Protein AF-A0AA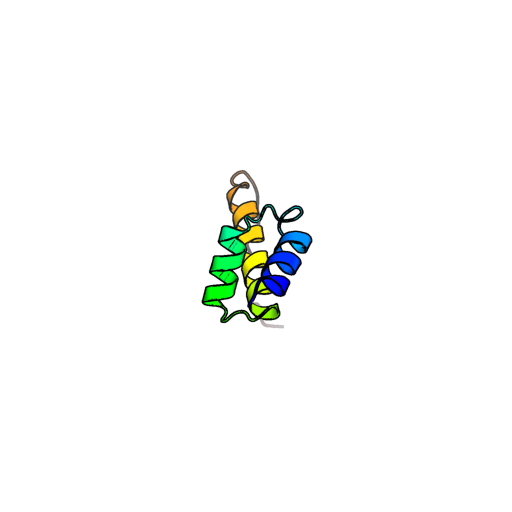41SE05-F1 (afdb_monomer_lite)

pLDDT: mean 79.65, std 16.38, range [43.41, 95.25]

Sequence (70 aa):
MHTGIEEFLFEMLGNGFELDMEVIRDVLGTCGYDAKKSMERLTDLSALKMQNGKDIIGSSTPKIAESSKL

Radius of gyration: 18.3 Å; chains: 1; bounding box: 29×32×57 Å

Organism: Papaver nudicaule (NCBI:txid74823)

Structure (mmCIF, N/CA/C/O backbone):
data_AF-A0AA41SE05-F1
#
_entry.id   AF-A0AA41SE05-F1
#
loop_
_atom_site.group_PDB
_atom_site.id
_atom_site.type_symbol
_atom_site.label_atom_id
_atom_site.label_alt_id
_atom_site.label_comp_id
_atom_site.label_asym_id
_atom_site.label_entity_id
_atom_site.label_seq_id
_atom_site.pdbx_PDB_ins_code
_atom_site.Cartn_x
_atom_site.Cartn_y
_atom_site.Cartn_z
_atom_site.occupancy
_atom_site.B_iso_or_equiv
_atom_site.auth_seq_id
_atom_site.auth_comp_id
_atom_site.auth_asym_id
_atom_site.auth_atom_id
_atom_site.pdbx_PDB_model_num
ATOM 1 N N . MET A 1 1 ? 6.265 -7.497 8.982 1.00 60.53 1 MET A N 1
ATOM 2 C CA . MET A 1 1 ? 6.491 -6.193 9.642 1.00 60.53 1 MET A CA 1
ATOM 3 C C . MET A 1 1 ? 6.465 -5.130 8.549 1.00 60.53 1 MET A C 1
ATOM 5 O O . MET A 1 1 ? 7.513 -4.802 8.014 1.00 60.53 1 MET A O 1
ATOM 9 N N . HIS A 1 2 ? 5.273 -4.676 8.154 1.00 77.50 2 HIS A N 1
ATOM 10 C CA . HIS A 1 2 ? 5.086 -3.616 7.147 1.00 77.50 2 HIS A CA 1
ATOM 11 C C . HIS A 1 2 ? 4.167 -2.494 7.656 1.00 77.50 2 HIS A C 1
ATOM 13 O O . HIS A 1 2 ? 3.819 -1.582 6.919 1.00 77.50 2 HIS A O 1
ATOM 19 N N . THR A 1 3 ? 3.830 -2.516 8.944 1.00 84.31 3 THR A N 1
ATOM 20 C CA . THR A 1 3 ?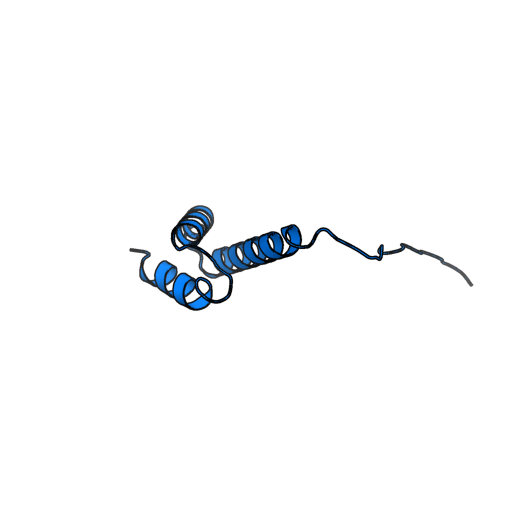 2.941 -1.543 9.583 1.00 84.31 3 THR A CA 1
ATOM 21 C C . THR A 1 3 ? 3.426 -0.105 9.417 1.00 84.31 3 THR A C 1
ATOM 23 O O . THR A 1 3 ? 2.623 0.758 9.108 1.00 84.31 3 THR A O 1
ATOM 26 N N . GLY A 1 4 ? 4.738 0.155 9.487 1.00 92.56 4 GLY A N 1
ATOM 27 C CA . GLY A 1 4 ? 5.255 1.523 9.345 1.00 92.56 4 GLY A CA 1
ATOM 28 C C . GLY A 1 4 ? 5.030 2.155 7.964 1.00 92.56 4 GLY A C 1
ATOM 29 O O . GLY A 1 4 ? 4.811 3.357 7.873 1.00 92.56 4 GLY A O 1
ATOM 30 N N . ILE A 1 5 ? 5.057 1.365 6.885 1.00 91.31 5 ILE A N 1
ATOM 31 C CA . ILE A 1 5 ? 4.776 1.877 5.533 1.00 91.31 5 ILE A CA 1
ATOM 32 C C . ILE A 1 5 ? 3.267 1.983 5.277 1.00 91.31 5 ILE A C 1
ATOM 34 O O . ILE A 1 5 ? 2.829 2.926 4.624 1.00 91.31 5 ILE A O 1
ATOM 38 N N . GLU A 1 6 ? 2.477 1.052 5.816 1.00 93.00 6 GLU A N 1
ATOM 39 C CA . GLU A 1 6 ? 1.011 1.098 5.762 1.00 93.00 6 GLU A CA 1
ATOM 40 C C . GLU A 1 6 ? 0.470 2.340 6.484 1.00 93.00 6 GLU A C 1
ATOM 42 O O . GLU A 1 6 ? -0.313 3.089 5.905 1.00 93.00 6 GLU A O 1
ATOM 47 N N . GLU A 1 7 ? 0.944 2.598 7.706 1.00 93.19 7 GLU A N 1
ATOM 48 C CA . GLU A 1 7 ? 0.579 3.769 8.512 1.00 93.19 7 GLU A CA 1
ATOM 49 C C . GLU A 1 7 ? 1.031 5.071 7.845 1.00 93.19 7 GLU A C 1
ATOM 51 O O . GLU A 1 7 ? 0.223 5.983 7.699 1.00 93.19 7 GLU A O 1
ATOM 56 N N . PHE A 1 8 ? 2.271 5.138 7.345 1.00 91.88 8 PHE A N 1
ATOM 57 C CA . PHE A 1 8 ? 2.772 6.314 6.625 1.00 91.88 8 PHE A CA 1
ATOM 58 C C . PHE A 1 8 ? 1.910 6.665 5.404 1.00 91.88 8 PHE A C 1
ATOM 60 O O . PHE A 1 8 ? 1.549 7.824 5.198 1.00 91.88 8 PHE A O 1
ATOM 67 N N . LEU A 1 9 ? 1.563 5.669 4.583 1.00 92.19 9 LEU A N 1
ATOM 68 C CA . LEU A 1 9 ? 0.715 5.897 3.414 1.00 92.19 9 LEU A CA 1
ATOM 69 C C . LEU A 1 9 ? -0.723 6.235 3.813 1.00 92.19 9 LEU A C 1
ATOM 71 O O . LEU A 1 9 ? -1.345 7.055 3.146 1.00 92.19 9 LEU A O 1
ATOM 75 N N . PHE A 1 10 ? -1.246 5.660 4.896 1.00 92.00 10 PHE A N 1
ATOM 76 C CA . PHE A 1 10 ? -2.575 5.996 5.401 1.00 92.00 10 PHE A CA 1
ATOM 77 C C . PHE A 1 10 ? -2.642 7.423 5.959 1.00 92.00 10 PHE A C 1
ATOM 79 O O . PHE A 1 10 ? -3.589 8.144 5.661 1.00 92.00 10 PHE A O 1
ATOM 86 N N . GLU A 1 11 ? -1.622 7.889 6.681 1.00 90.75 11 GLU A N 1
ATOM 87 C CA . GLU A 1 11 ? -1.540 9.285 7.127 1.00 90.75 11 GLU A CA 1
ATOM 88 C C . GLU A 1 11 ? -1.452 10.259 5.944 1.00 90.75 11 GLU A C 1
ATOM 90 O O . GLU A 1 11 ? -2.131 11.287 5.932 1.00 90.75 11 GLU A O 1
ATOM 95 N N . MET A 1 12 ? -0.655 9.918 4.927 1.00 88.75 12 MET A N 1
ATOM 96 C CA . MET A 1 12 ? -0.454 10.758 3.743 1.00 88.75 12 MET A CA 1
ATOM 97 C C . MET A 1 12 ? -1.657 10.777 2.795 1.00 88.75 12 MET A C 1
ATOM 99 O O . MET A 1 12 ? -1.954 11.809 2.194 1.00 88.75 12 MET A O 1
ATOM 103 N N . LEU A 1 13 ? -2.321 9.635 2.612 1.00 89.12 13 LEU A N 1
ATOM 104 C CA . LEU A 1 13 ? -3.282 9.429 1.527 1.00 89.12 13 LEU A CA 1
ATOM 105 C C . LEU A 1 13 ? -4.697 9.110 2.017 1.00 89.12 13 LEU A C 1
ATOM 107 O O . LEU A 1 13 ? -5.650 9.333 1.276 1.00 89.12 13 LEU A O 1
ATOM 111 N N . GLY A 1 14 ? -4.866 8.645 3.253 1.00 86.00 14 GLY A N 1
ATOM 112 C CA . GLY A 1 14 ? -6.167 8.241 3.784 1.00 86.00 14 GLY A CA 1
ATOM 113 C C . GLY A 1 14 ? -7.153 9.402 3.864 1.00 86.00 14 GLY A C 1
ATOM 114 O O . GLY A 1 14 ? -8.229 9.342 3.276 1.00 86.00 14 GLY A O 1
ATOM 115 N N . ASN A 1 15 ? -6.752 10.504 4.506 1.00 81.00 15 ASN A N 1
ATOM 116 C CA . ASN A 1 15 ? -7.625 11.672 4.675 1.00 81.00 15 ASN A CA 1
ATOM 117 C C . ASN A 1 15 ? -7.701 12.567 3.424 1.00 81.00 15 ASN A C 1
ATOM 119 O O . ASN A 1 15 ? -8.729 13.192 3.185 1.00 81.00 15 ASN A O 1
ATOM 123 N N . GLY A 1 16 ? -6.620 12.663 2.641 1.00 76.94 16 GLY A N 1
ATOM 124 C CA . GLY A 1 16 ? -6.547 13.567 1.484 1.00 76.94 16 GLY A CA 1
ATOM 125 C C . GLY A 1 16 ? -7.123 12.985 0.192 1.00 76.94 16 GLY A C 1
ATOM 126 O O . GLY A 1 16 ? -7.775 13.698 -0.564 1.00 76.94 16 GLY A O 1
ATOM 127 N N . PHE A 1 17 ? -6.889 11.695 -0.056 1.00 82.56 17 PHE A N 1
ATOM 128 C CA . PHE A 1 17 ? -7.272 10.998 -1.290 1.00 82.56 17 PHE A CA 1
ATOM 129 C C . PHE A 1 17 ? -8.440 10.021 -1.078 1.00 82.56 17 PHE A C 1
ATOM 131 O O . PHE A 1 17 ? -8.777 9.268 -1.997 1.00 82.56 17 PHE A O 1
ATOM 138 N N . GLU A 1 18 ? -9.046 10.042 0.117 1.00 85.25 18 GLU A N 1
ATOM 139 C CA . GLU A 1 18 ? -10.147 9.169 0.545 1.00 85.25 18 GLU A CA 1
ATOM 140 C C . GLU A 1 18 ? -9.848 7.690 0.259 1.00 85.25 18 GLU A C 1
ATOM 142 O O . GLU A 1 18 ? -10.634 6.989 -0.395 1.00 85.25 18 GLU A O 1
ATOM 147 N N . LEU A 1 19 ? -8.659 7.253 0.686 1.00 89.12 19 LEU A N 1
ATOM 148 C CA . LEU A 1 19 ? -8.167 5.893 0.499 1.00 89.12 19 LEU A CA 1
ATOM 149 C C . LEU A 1 19 ? -8.272 5.091 1.794 1.00 89.12 19 LEU A C 1
ATOM 151 O O . LEU A 1 19 ? -7.697 5.447 2.822 1.00 89.12 19 LEU A O 1
ATOM 155 N N . ASP A 1 20 ? -8.964 3.960 1.717 1.00 92.19 20 ASP A N 1
ATOM 156 C CA . ASP A 1 20 ? -9.103 3.057 2.850 1.00 92.19 20 ASP A CA 1
ATOM 157 C C . ASP A 1 20 ? -7.808 2.281 3.113 1.00 92.19 20 ASP A C 1
ATOM 159 O O . ASP A 1 20 ? -7.059 1.918 2.199 1.00 92.19 20 ASP A O 1
ATOM 163 N N . MET A 1 21 ? -7.569 1.961 4.386 1.00 92.12 21 MET A N 1
ATOM 164 C CA . MET A 1 21 ? -6.395 1.197 4.814 1.00 92.12 21 MET A CA 1
ATOM 165 C C . MET A 1 21 ? -6.321 -0.188 4.154 1.00 92.12 21 MET A C 1
ATOM 167 O O . MET A 1 21 ? -5.227 -0.690 3.900 1.00 92.12 21 MET A O 1
ATOM 171 N N . GLU A 1 22 ? -7.467 -0.789 3.828 1.00 94.00 22 GLU A N 1
ATOM 172 C CA . GLU A 1 22 ? -7.531 -2.051 3.084 1.00 94.00 22 GLU A CA 1
ATOM 173 C C . GLU A 1 22 ? -6.986 -1.897 1.658 1.00 94.00 22 GLU A C 1
ATOM 175 O O . GLU A 1 22 ? -6.137 -2.682 1.241 1.00 94.00 22 GLU A O 1
ATOM 180 N N . VAL A 1 23 ? -7.372 -0.828 0.951 1.00 92.88 23 VAL A N 1
ATOM 181 C CA . VAL A 1 23 ? -6.879 -0.526 -0.404 1.00 92.88 23 VAL A CA 1
ATOM 182 C C . VAL A 1 23 ? -5.371 -0.278 -0.392 1.00 92.88 23 VAL A C 1
ATOM 184 O O . VAL A 1 23 ? -4.650 -0.765 -1.262 1.00 92.88 23 VAL A O 1
ATOM 187 N N . ILE A 1 24 ? -4.873 0.446 0.612 1.00 93.69 24 ILE A N 1
ATOM 188 C CA . ILE A 1 24 ? -3.436 0.706 0.780 1.00 93.69 24 ILE A CA 1
ATOM 189 C C . ILE A 1 24 ? -2.668 -0.602 0.986 1.00 93.69 24 ILE A C 1
ATOM 191 O O . ILE A 1 24 ? -1.641 -0.813 0.338 1.00 93.69 24 ILE A O 1
ATOM 195 N N . ARG A 1 25 ? -3.177 -1.503 1.835 1.00 95.00 25 ARG A N 1
ATOM 196 C CA . ARG A 1 25 ? -2.574 -2.823 2.079 1.00 95.00 25 ARG A CA 1
ATOM 197 C C . ARG A 1 25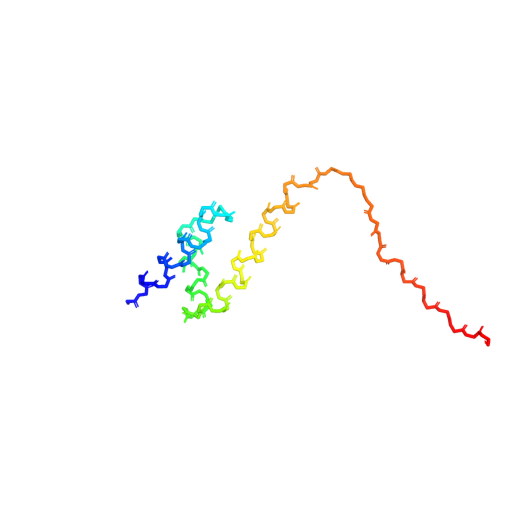 ? -2.564 -3.698 0.836 1.00 95.00 25 ARG A C 1
ATOM 199 O O . ARG A 1 25 ? -1.542 -4.318 0.546 1.00 95.00 25 ARG A O 1
ATOM 206 N N . ASP A 1 26 ? -3.661 -3.716 0.090 1.00 95.25 26 ASP A N 1
ATOM 207 C CA . ASP A 1 26 ? -3.765 -4.487 -1.145 1.00 95.25 26 ASP A CA 1
ATOM 208 C C . ASP A 1 26 ? -2.776 -3.977 -2.194 1.00 95.25 26 ASP A C 1
ATOM 210 O O . ASP A 1 26 ? -2.008 -4.755 -2.768 1.00 95.25 26 ASP A O 1
ATOM 214 N N . VAL A 1 27 ? -2.712 -2.658 -2.403 1.00 95.06 27 VAL A N 1
ATOM 215 C CA . VAL A 1 27 ? -1.758 -2.066 -3.347 1.00 95.06 27 VAL A CA 1
ATOM 216 C C . VAL A 1 27 ? -0.320 -2.348 -2.917 1.00 95.06 27 VAL A C 1
ATOM 218 O O . VAL A 1 27 ? 0.457 -2.831 -3.741 1.00 95.06 27 VAL A O 1
ATOM 221 N N . LEU A 1 28 ? 0.019 -2.152 -1.639 1.00 94.88 28 LEU A N 1
ATOM 222 C CA . LEU A 1 28 ? 1.336 -2.498 -1.097 1.00 94.88 28 LEU A CA 1
ATOM 223 C C . LEU A 1 28 ? 1.686 -3.965 -1.349 1.00 94.88 28 LEU A C 1
ATOM 225 O O . LEU A 1 28 ? 2.773 -4.250 -1.851 1.00 94.88 28 LEU A O 1
ATOM 229 N N . GLY A 1 29 ? 0.763 -4.890 -1.079 1.00 94.50 29 GLY A N 1
ATOM 230 C CA . GLY A 1 29 ? 0.951 -6.315 -1.341 1.00 94.50 29 GLY A CA 1
ATOM 231 C C . GLY A 1 29 ? 1.251 -6.598 -2.815 1.00 94.50 29 GLY A C 1
ATOM 232 O O . GLY A 1 29 ? 2.215 -7.297 -3.130 1.00 94.50 29 GLY A O 1
ATOM 233 N N . THR A 1 30 ? 0.499 -5.987 -3.736 1.00 95.00 30 THR A N 1
ATOM 234 C CA . THR A 1 30 ? 0.730 -6.153 -5.186 1.00 95.00 30 THR A CA 1
ATOM 235 C C . THR A 1 30 ? 2.020 -5.500 -5.684 1.00 95.00 30 THR A C 1
ATOM 237 O O . THR A 1 30 ? 2.577 -5.931 -6.694 1.00 95.00 30 THR A O 1
ATOM 240 N N . CYS A 1 31 ? 2.507 -4.470 -4.993 1.00 94.81 31 CYS A N 1
ATOM 241 C CA . CYS A 1 31 ? 3.734 -3.751 -5.323 1.00 94.81 31 CYS A CA 1
ATOM 242 C C . CYS A 1 31 ? 4.972 -4.312 -4.601 1.00 94.81 31 CYS A C 1
ATOM 244 O O . CYS A 1 31 ? 6.063 -3.768 -4.770 1.00 94.81 31 CYS A O 1
ATOM 246 N N . GLY A 1 32 ? 4.831 -5.390 -3.818 1.00 94.44 32 GLY A N 1
ATOM 247 C CA . GLY A 1 32 ? 5.931 -5.987 -3.054 1.00 94.44 32 GLY A CA 1
ATOM 248 C C . GLY A 1 32 ? 6.416 -5.103 -1.903 1.00 94.44 32 GLY A C 1
ATOM 249 O O . GLY A 1 32 ? 7.602 -5.109 -1.587 1.00 94.44 32 GLY A O 1
ATOM 250 N N . TYR A 1 33 ? 5.509 -4.321 -1.312 1.00 92.06 33 TYR A N 1
ATOM 251 C CA . TYR A 1 33 ? 5.773 -3.333 -0.263 1.00 92.06 33 TYR A CA 1
ATOM 252 C C . TYR A 1 33 ? 6.773 -2.232 -0.665 1.00 92.06 33 TYR A C 1
ATOM 254 O O . TYR A 1 33 ? 7.409 -1.609 0.183 1.00 92.06 33 TYR A O 1
ATOM 262 N N . ASP A 1 34 ? 6.895 -1.956 -1.965 1.00 93.75 34 ASP A N 1
ATOM 263 C CA . ASP A 1 34 ? 7.646 -0.817 -2.492 1.00 93.75 34 ASP A CA 1
ATOM 264 C C . ASP A 1 34 ? 6.828 0.473 -2.324 1.00 93.75 34 ASP A C 1
ATOM 266 O O . ASP A 1 34 ? 5.786 0.649 -2.963 1.00 93.75 34 ASP A O 1
ATOM 270 N N . ALA A 1 35 ? 7.299 1.387 -1.471 1.00 89.94 35 ALA A N 1
ATOM 271 C CA . ALA A 1 35 ? 6.608 2.643 -1.170 1.00 89.94 35 ALA A CA 1
ATOM 272 C C . ALA A 1 35 ? 6.379 3.516 -2.401 1.00 89.94 35 ALA A C 1
ATOM 274 O O . ALA A 1 35 ? 5.296 4.073 -2.573 1.00 89.94 35 ALA A O 1
ATOM 275 N N . LYS A 1 36 ? 7.390 3.628 -3.266 1.00 91.81 36 LYS A N 1
ATOM 276 C CA . LYS A 1 36 ? 7.341 4.516 -4.425 1.00 91.81 36 LYS A CA 1
ATOM 277 C C . LYS A 1 36 ? 6.326 4.001 -5.437 1.00 91.81 36 LYS A C 1
ATOM 279 O O . LYS A 1 36 ? 5.444 4.752 -5.842 1.00 91.81 36 LYS A O 1
ATOM 284 N N . LYS A 1 37 ? 6.401 2.712 -5.781 1.00 94.69 37 LYS A N 1
ATOM 285 C CA . LYS A 1 37 ? 5.442 2.075 -6.699 1.00 94.69 37 LYS A CA 1
ATOM 286 C C . LYS A 1 37 ? 4.022 2.099 -6.147 1.00 94.69 37 LYS A C 1
ATOM 288 O O . LYS A 1 37 ? 3.079 2.331 -6.897 1.00 94.69 37 LYS A O 1
ATOM 293 N N . SER A 1 38 ? 3.869 1.863 -4.845 1.00 94.38 38 SER A N 1
ATOM 294 C CA . SER A 1 38 ? 2.552 1.856 -4.201 1.00 94.38 38 SER A CA 1
ATOM 295 C C . SER A 1 38 ? 1.926 3.245 -4.211 1.00 94.38 38 SER A C 1
ATOM 297 O O . SER A 1 38 ? 0.758 3.376 -4.552 1.00 94.38 38 SER A O 1
ATOM 299 N N . MET A 1 39 ? 2.701 4.290 -3.913 1.00 92.31 39 MET A N 1
ATOM 300 C CA . MET A 1 39 ? 2.232 5.676 -3.943 1.00 92.31 39 MET A CA 1
ATOM 301 C C . MET A 1 39 ? 1.808 6.119 -5.348 1.00 92.31 39 MET A C 1
ATOM 303 O O . MET A 1 39 ? 0.748 6.725 -5.490 1.00 92.31 39 MET A O 1
ATOM 307 N N . GLU A 1 40 ? 2.594 5.797 -6.381 1.00 93.00 40 GLU A N 1
ATOM 308 C CA . GLU A 1 40 ? 2.231 6.078 -7.780 1.00 93.00 40 GLU A CA 1
ATOM 309 C C . GLU A 1 40 ? 0.874 5.446 -8.116 1.00 93.00 40 GLU A C 1
ATOM 311 O O . GLU A 1 40 ? -0.057 6.132 -8.534 1.00 93.00 40 GLU A O 1
ATOM 316 N N . ARG A 1 41 ? 0.712 4.159 -7.797 1.00 92.94 41 ARG A N 1
ATOM 317 C CA . ARG A 1 41 ? -0.518 3.415 -8.083 1.00 92.94 41 ARG A CA 1
ATOM 318 C C . ARG A 1 41 ? -1.723 3.891 -7.265 1.00 92.94 41 ARG A C 1
ATOM 320 O O . ARG A 1 41 ? -2.827 3.949 -7.795 1.00 92.94 41 ARG A O 1
ATOM 327 N N . LEU A 1 42 ? -1.533 4.234 -5.989 1.00 93.31 42 LEU A N 1
ATOM 328 C CA . LEU A 1 42 ? -2.586 4.787 -5.125 1.00 93.31 42 LEU A CA 1
ATOM 329 C C . LEU A 1 42 ? -3.057 6.160 -5.620 1.00 93.31 42 LEU A C 1
ATOM 331 O O . LEU A 1 42 ? -4.255 6.441 -5.607 1.00 93.31 42 LEU A O 1
ATOM 335 N N . THR A 1 43 ? -2.131 6.990 -6.104 1.00 89.62 43 THR A N 1
ATOM 336 C CA . THR A 1 43 ? -2.453 8.307 -6.669 1.00 89.62 43 THR A CA 1
ATOM 337 C C . THR A 1 43 ? -3.257 8.165 -7.962 1.00 89.62 43 THR A C 1
ATOM 339 O O . THR A 1 43 ? -4.283 8.827 -8.115 1.00 89.62 43 THR A O 1
ATOM 342 N N . ASP A 1 44 ? -2.859 7.248 -8.850 1.00 90.06 44 ASP A N 1
ATOM 343 C CA . ASP A 1 44 ? -3.599 6.947 -10.082 1.00 90.06 44 ASP A CA 1
ATOM 344 C C . ASP A 1 44 ? -5.015 6.431 -9.785 1.00 90.06 44 ASP A C 1
ATOM 346 O O . ASP A 1 44 ? -5.988 6.879 -10.394 1.00 90.06 44 ASP A O 1
ATOM 350 N N . LEU A 1 45 ? -5.158 5.524 -8.811 1.00 87.56 45 LEU A N 1
ATOM 351 C CA . LEU A 1 45 ? -6.462 5.005 -8.381 1.00 87.56 45 LEU A CA 1
ATOM 352 C C . LEU A 1 45 ? -7.379 6.114 -7.856 1.00 87.56 45 LEU A C 1
ATOM 354 O O . LEU A 1 45 ? -8.565 6.139 -8.188 1.00 87.56 45 LEU A O 1
ATOM 358 N N . SER A 1 46 ? -6.840 7.042 -7.065 1.00 84.69 46 SER A N 1
ATOM 359 C CA . SER A 1 46 ? -7.622 8.170 -6.561 1.00 84.69 46 SER A CA 1
ATOM 360 C C . SER A 1 46 ? -8.012 9.142 -7.684 1.00 84.69 46 SER A C 1
ATOM 362 O O . SER A 1 46 ? -9.167 9.565 -7.761 1.00 84.69 46 SER A O 1
ATOM 364 N N . ALA A 1 47 ? -7.115 9.410 -8.639 1.00 85.25 47 ALA A N 1
ATOM 365 C CA . ALA A 1 47 ? -7.428 10.224 -9.813 1.00 85.25 47 ALA A CA 1
ATOM 366 C C . ALA A 1 47 ? -8.553 9.610 -10.670 1.00 85.25 47 ALA A C 1
ATOM 368 O O . ALA A 1 47 ? -9.459 10.325 -11.105 1.00 85.25 47 ALA A O 1
ATOM 369 N N . LEU A 1 48 ? -8.548 8.285 -10.860 1.00 82.31 48 LEU A N 1
ATOM 370 C CA . LEU A 1 48 ? -9.624 7.561 -11.550 1.00 82.31 48 LEU A CA 1
ATOM 371 C C . LEU A 1 48 ? -10.952 7.642 -10.783 1.00 82.31 48 LEU A C 1
ATOM 373 O O . LEU A 1 48 ? -11.988 7.931 -11.383 1.00 82.31 48 LEU A O 1
ATOM 377 N N . LYS A 1 49 ? -10.929 7.473 -9.452 1.00 77.56 49 LYS A N 1
ATOM 378 C CA . LYS A 1 49 ? -12.111 7.642 -8.583 1.00 77.56 49 LYS A CA 1
ATOM 379 C C . LYS A 1 49 ? -12.721 9.042 -8.731 1.00 77.56 49 LYS A C 1
ATOM 381 O O . LYS A 1 49 ? -13.940 9.167 -8.823 1.00 77.56 49 LYS A O 1
ATOM 386 N N . MET A 1 50 ? -11.892 10.085 -8.830 1.00 70.75 50 MET A N 1
ATOM 387 C CA . MET 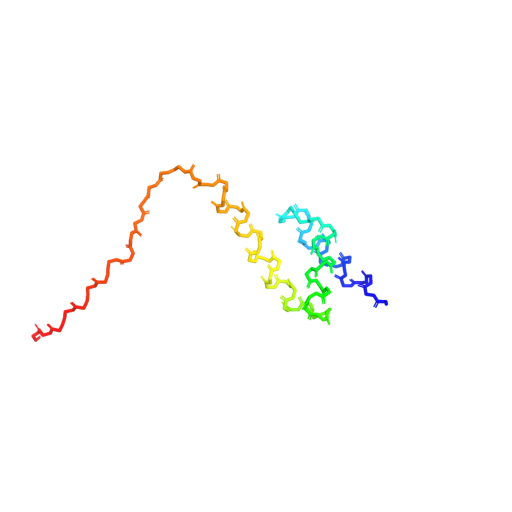A 1 50 ? -12.347 11.460 -9.078 1.00 70.75 50 MET A CA 1
ATOM 388 C C . MET A 1 50 ? -12.894 11.663 -10.499 1.00 70.75 50 MET A C 1
ATOM 390 O O . MET A 1 50 ? -13.856 12.410 -10.689 1.00 70.75 50 MET A O 1
ATOM 394 N N . GLN A 1 51 ? -12.304 11.011 -11.505 1.00 65.50 51 GLN A N 1
ATOM 395 C CA . GLN A 1 51 ? -12.728 11.132 -12.902 1.00 65.50 51 GLN A CA 1
ATOM 396 C C . GLN A 1 51 ? -14.087 10.464 -13.155 1.00 65.50 51 GLN A C 1
ATOM 398 O O . GLN A 1 51 ? -14.923 11.028 -13.858 1.00 65.50 51 GLN A O 1
ATOM 403 N N . ASN A 1 52 ? -14.349 9.322 -12.518 1.00 56.91 52 ASN A N 1
ATOM 404 C CA . ASN A 1 52 ? -15.626 8.609 -12.606 1.00 56.91 52 ASN A CA 1
ATOM 405 C C . ASN A 1 52 ? -16.791 9.287 -11.858 1.00 56.91 52 ASN A C 1
ATOM 407 O O . ASN A 1 52 ? -17.938 8.900 -12.051 1.00 56.91 52 ASN A O 1
ATOM 411 N N . GLY A 1 53 ? -16.532 10.311 -11.038 1.00 54.59 53 GLY A N 1
ATOM 412 C CA . GLY A 1 53 ? -17.568 11.179 -10.462 1.00 54.59 53 GLY A CA 1
ATOM 413 C C . GLY A 1 53 ? -17.949 12.366 -11.355 1.00 54.59 53 GLY A C 1
ATOM 414 O O . GLY A 1 53 ? -18.760 13.202 -10.957 1.00 54.59 53 GLY A O 1
ATOM 415 N N . LYS A 1 54 ? -17.336 12.483 -12.540 1.00 52.84 54 LYS A N 1
ATOM 416 C CA . LYS A 1 54 ? -17.426 13.662 -13.405 1.00 52.84 54 LYS A CA 1
ATOM 417 C C . LYS A 1 54 ? -17.895 13.312 -14.817 1.00 52.84 54 LYS A C 1
ATOM 419 O O . LYS A 1 54 ? -17.422 13.879 -15.798 1.00 52.84 54 LYS A O 1
ATOM 424 N N . ASP A 1 55 ? -18.886 12.439 -14.922 1.00 57.12 55 ASP A N 1
ATOM 425 C CA . ASP A 1 55 ? -19.732 12.413 -16.107 1.00 57.12 55 ASP A CA 1
ATOM 426 C C . ASP A 1 55 ? -20.734 13.567 -15.985 1.00 57.12 55 ASP A C 1
ATOM 428 O O . ASP A 1 55 ? -21.700 13.448 -15.242 1.00 57.12 55 ASP A O 1
ATOM 432 N N . ILE A 1 56 ? -20.451 14.711 -16.629 1.00 61.09 56 ILE A N 1
ATOM 433 C CA . ILE A 1 56 ? -21.400 15.646 -17.281 1.00 61.09 56 ILE A CA 1
ATOM 434 C C . ILE A 1 56 ? -20.629 16.920 -17.729 1.00 61.09 56 ILE A C 1
ATOM 436 O O . ILE A 1 56 ? -20.293 17.799 -16.939 1.00 61.09 56 ILE A O 1
ATOM 440 N N . ILE A 1 57 ? -20.423 16.984 -19.057 1.00 62.75 57 ILE A N 1
ATOM 441 C CA . ILE A 1 57 ? -20.239 18.151 -19.953 1.00 62.75 57 ILE A CA 1
ATOM 442 C C . ILE A 1 57 ? -18.827 18.776 -20.093 1.00 62.75 57 ILE A C 1
ATOM 444 O O . ILE A 1 57 ? -18.437 19.669 -19.350 1.00 62.75 57 ILE A O 1
ATOM 448 N N . GLY A 1 58 ? -18.166 18.449 -21.220 1.00 57.88 58 GLY A N 1
ATOM 449 C CA . GLY A 1 58 ? -17.758 19.495 -22.177 1.00 57.88 58 GLY A CA 1
ATOM 450 C C . GLY A 1 58 ? -16.277 19.651 -22.564 1.00 57.88 58 GLY A C 1
ATOM 451 O O . GLY A 1 58 ? -15.638 20.587 -22.105 1.00 57.88 58 GLY A O 1
ATOM 452 N N . SER A 1 59 ? -15.843 18.902 -23.595 1.00 50.41 59 SER A N 1
ATOM 453 C CA . SER A 1 59 ? -14.811 19.280 -24.598 1.00 50.41 59 SER A CA 1
ATOM 454 C C . SER A 1 59 ? -13.343 19.362 -24.102 1.00 50.41 59 SER A C 1
ATOM 456 O O . SER A 1 59 ? -13.079 19.748 -22.979 1.00 50.41 59 SER A O 1
ATOM 458 N N . SER A 1 60 ? -12.285 19.035 -24.844 1.00 51.78 60 SER A N 1
ATOM 459 C CA . SER A 1 60 ? -12.090 18.921 -26.286 1.00 51.78 60 SER A CA 1
ATOM 460 C C . SER A 1 60 ? -10.971 17.917 -26.597 1.00 51.78 60 SER A C 1
ATOM 462 O O . SER A 1 60 ? -9.968 17.825 -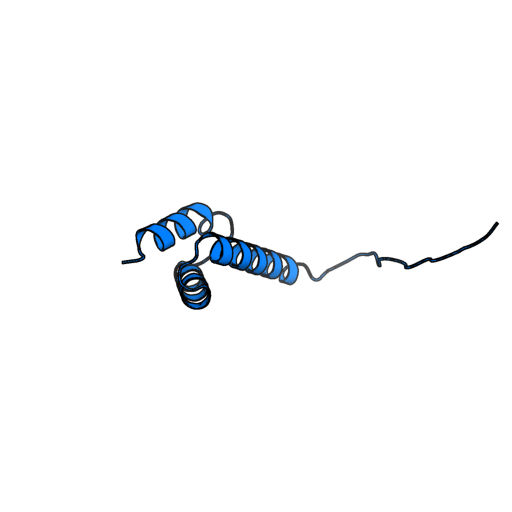25.897 1.00 51.78 60 SER A O 1
ATOM 464 N N . THR A 1 6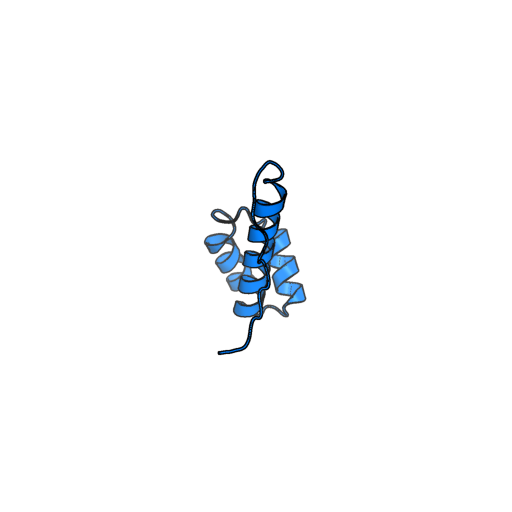1 ? -11.164 17.208 -27.702 1.00 55.47 61 THR A N 1
ATOM 465 C CA . THR A 1 61 ? -10.218 16.372 -28.456 1.00 55.47 61 THR A CA 1
ATOM 466 C C . THR A 1 61 ? -8.791 16.938 -28.570 1.00 55.47 61 THR A C 1
ATOM 468 O O . THR A 1 61 ? -8.660 18.121 -28.900 1.00 55.47 61 THR A O 1
ATOM 471 N N . PRO A 1 62 ? -7.721 16.118 -28.517 1.00 49.03 62 PRO A N 1
ATOM 472 C CA . PRO A 1 62 ? -6.487 16.464 -29.208 1.00 49.03 62 PRO A CA 1
ATOM 473 C C . PRO A 1 62 ? -6.727 16.293 -30.714 1.00 49.03 62 PRO A C 1
ATOM 475 O O . PRO A 1 62 ? -6.775 15.180 -31.239 1.00 49.03 62 PRO A O 1
ATOM 478 N N . LYS A 1 63 ? -6.950 17.405 -31.422 1.00 51.84 63 LYS A N 1
ATOM 479 C CA . LYS A 1 63 ? -7.018 17.396 -32.884 1.00 51.84 63 LYS A CA 1
ATOM 480 C C . LYS A 1 63 ? -5.592 17.282 -33.415 1.00 51.84 63 LYS A C 1
ATOM 482 O O . LYS A 1 63 ? -4.816 18.228 -33.332 1.00 51.84 63 LYS A O 1
ATOM 487 N N . ILE A 1 64 ? -5.262 16.100 -33.923 1.00 66.19 64 ILE A N 1
ATOM 488 C CA . ILE A 1 64 ? -4.067 15.844 -34.722 1.00 66.19 64 ILE A CA 1
ATOM 489 C C . ILE A 1 64 ? -4.182 16.713 -35.979 1.00 66.19 64 ILE A C 1
ATOM 491 O O . ILE A 1 64 ? -5.162 16.608 -36.717 1.00 66.19 64 ILE A O 1
ATOM 495 N N . ALA A 1 65 ? -3.201 17.577 -36.209 1.00 53.44 65 ALA A N 1
ATOM 496 C CA . ALA A 1 65 ? -2.990 18.218 -37.496 1.00 53.44 65 ALA A CA 1
ATOM 497 C C . ALA A 1 65 ? -1.484 18.272 -37.752 1.00 53.44 65 ALA A C 1
ATOM 499 O O . ALA A 1 65 ? -0.789 19.218 -37.392 1.00 53.44 65 ALA A O 1
ATOM 500 N N . GLU A 1 66 ? -0.995 17.193 -38.353 1.00 55.12 66 GLU A N 1
ATOM 501 C CA . GLU A 1 66 ? 0.164 17.225 -39.230 1.00 55.12 66 GLU A CA 1
ATOM 502 C C . GLU A 1 66 ? -0.160 18.166 -40.400 1.00 55.12 66 GLU A C 1
ATOM 504 O O . GLU A 1 66 ? -1.222 18.043 -41.012 1.00 55.12 66 GLU A O 1
ATOM 509 N N . SER A 1 67 ? 0.724 19.105 -40.732 1.00 53.69 67 SER A N 1
ATOM 510 C CA . SER A 1 67 ? 0.814 19.658 -42.087 1.00 53.69 67 SER A CA 1
ATOM 511 C C . SER A 1 67 ? 2.221 20.182 -42.327 1.00 53.69 67 SER A C 1
ATOM 513 O O . SER A 1 67 ? 2.634 21.219 -41.812 1.00 53.69 67 SER A O 1
ATOM 515 N N . SER A 1 68 ? 2.947 19.414 -43.127 1.00 61.28 68 SER A N 1
ATOM 516 C CA . SER A 1 68 ? 4.160 19.821 -43.815 1.00 61.28 68 SER A CA 1
ATOM 517 C C . SER A 1 68 ? 3.878 20.943 -44.828 1.00 61.28 68 SER A C 1
ATOM 519 O O . SER A 1 68 ? 2.798 20.983 -45.414 1.00 61.28 68 SER A O 1
ATOM 521 N N . LYS A 1 69 ? 4.940 21.703 -45.144 1.00 57.59 69 LYS A N 1
ATOM 522 C CA . LYS A 1 69 ? 5.196 22.419 -46.412 1.00 57.59 69 LYS A CA 1
ATOM 523 C C . LYS A 1 69 ? 4.613 23.839 -46.559 1.00 57.59 69 LYS A C 1
ATOM 525 O O . LYS A 1 69 ? 3.468 24.012 -46.959 1.00 57.59 69 LYS A O 1
ATOM 530 N N . LEU A 1 70 ? 5.474 24.850 -46.409 1.00 43.41 70 LEU A N 1
ATOM 531 C CA . LEU A 1 70 ? 6.162 25.477 -47.550 1.00 43.41 70 LEU A CA 1
ATOM 532 C C . LEU A 1 70 ? 7.459 26.152 -47.088 1.00 43.41 70 LEU A C 1
ATOM 534 O O . LEU A 1 70 ? 7.416 26.819 -46.033 1.00 43.41 70 LEU A O 1
#

Secondary structure (DSSP, 8-state):
--HHHHHHHHHHHTTTTT--HHHHHHHHHHTTT-HHHHHHHHHHHHHHHHHTT--S--------------

InterPro domains:
  IPR060512 At5g58720/SDE5-like, middle domain [PF28508] (5-42)

Foldseek 3Di:
DLVVLLVVCCVVCCVPLVDDSVNLVVLCVVVVNDSVSSVVVSVVVSVVVVVVVDPDDDDDDPDDDDDDDD